Protein AF-A0A351FHU2-F1 (afdb_monomer_lite)

Foldseek 3Di:
DDCPDPVNVVVCVVDQWDFDADPVQVVVPNPVRTDPVRTDGNCPPVPDDPVVSVD

pLDDT: mean 88.63, std 5.8, range [63.97, 94.25]

Radius of gyration: 13.71 Å; chains: 1; bounding box: 33×14×34 Å

Structure (mmCIF, N/CA/C/O backbone):
data_AF-A0A351FHU2-F1
#
_entry.id   AF-A0A351FHU2-F1
#
loop_
_atom_site.group_PDB
_atom_site.id
_atom_site.type_symbol
_atom_site.label_atom_id
_atom_site.label_alt_id
_atom_site.label_comp_id
_atom_site.label_asym_id
_atom_site.label_entity_id
_atom_site.label_seq_id
_atom_site.pdbx_PDB_ins_code
_atom_site.Cartn_x
_atom_site.Cartn_y
_atom_site.Cartn_z
_atom_site.occupancy
_atom_site.B_iso_or_equiv
_atom_site.auth_seq_id
_atom_site.auth_comp_id
_atom_site.auth_asym_id
_atom_site.auth_atom_id
_atom_site.pdbx_PDB_model_num
ATOM 1 N N . GLY A 1 1 ? 6.363 1.959 -13.695 1.00 63.97 1 GLY A N 1
ATOM 2 C CA . GLY A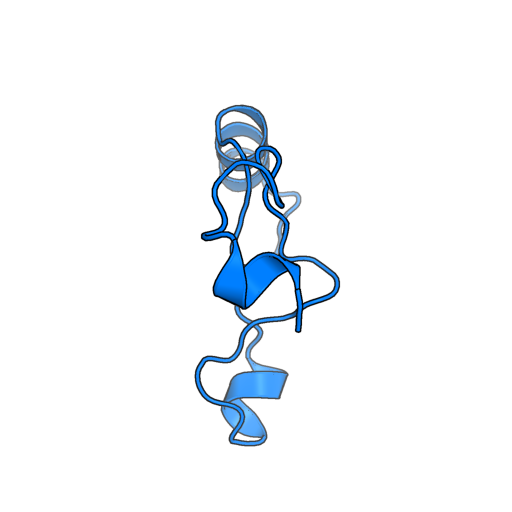 1 1 ? 7.500 2.903 -13.627 1.00 63.97 1 GLY A CA 1
ATOM 3 C C . GLY A 1 1 ? 8.581 2.299 -12.761 1.00 63.97 1 GLY A C 1
ATOM 4 O O . 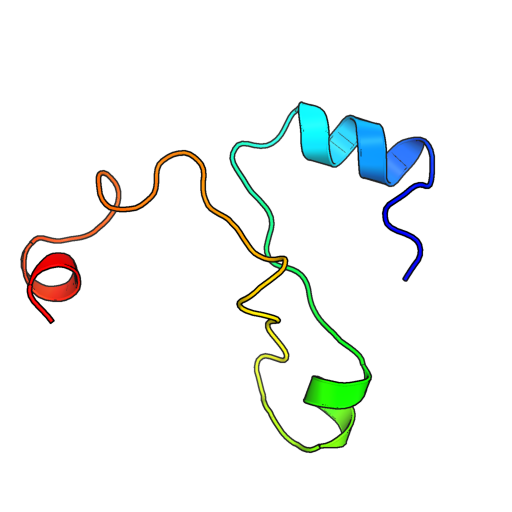GLY A 1 1 ? 8.230 1.592 -11.823 1.00 63.97 1 GLY A O 1
ATOM 5 N N . ASP A 1 2 ? 9.854 2.524 -13.083 1.00 74.31 2 ASP A N 1
ATOM 6 C CA . ASP A 1 2 ? 10.971 1.913 -12.351 1.00 74.31 2 ASP A CA 1
ATOM 7 C C . ASP A 1 2 ? 11.126 2.533 -10.951 1.00 74.31 2 ASP A C 1
ATOM 9 O O . ASP A 1 2 ? 11.588 3.663 -10.789 1.00 74.31 2 ASP A O 1
ATOM 13 N N . VAL A 1 3 ? 10.689 1.786 -9.937 1.00 69.00 3 VAL A N 1
ATOM 14 C CA . VAL A 1 3 ? 10.790 2.146 -8.514 1.00 69.00 3 VAL A CA 1
ATOM 15 C C . VAL A 1 3 ? 12.204 1.974 -7.957 1.00 69.00 3 VAL A C 1
ATOM 17 O O . VAL A 1 3 ? 12.475 2.445 -6.857 1.00 69.00 3 VAL A O 1
ATOM 20 N N . SER A 1 4 ? 13.110 1.342 -8.705 1.00 76.81 4 SER A N 1
ATOM 21 C CA . SER A 1 4 ? 14.491 1.073 -8.296 1.00 76.81 4 SER A CA 1
ATOM 22 C C . SER A 1 4 ? 15.481 2.138 -8.768 1.00 76.81 4 SER A C 1
ATOM 24 O O . SER A 1 4 ? 16.675 2.047 -8.483 1.00 76.81 4 SER A O 1
ATOM 26 N N . ALA A 1 5 ? 15.015 3.185 -9.454 1.00 84.06 5 ALA A N 1
ATOM 27 C CA . ALA A 1 5 ? 15.865 4.318 -9.788 1.00 84.06 5 ALA A CA 1
ATOM 28 C C . ALA A 1 5 ? 16.334 5.056 -8.515 1.00 84.06 5 ALA A C 1
ATOM 30 O O . ALA A 1 5 ? 15.644 5.086 -7.491 1.00 84.06 5 ALA A O 1
ATOM 31 N N . TYR A 1 6 ? 17.511 5.688 -8.588 1.00 82.12 6 TYR A N 1
ATOM 32 C CA . TYR A 1 6 ? 18.163 6.347 -7.446 1.00 82.12 6 TYR A CA 1
ATOM 33 C C . TYR A 1 6 ? 17.264 7.385 -6.757 1.00 82.12 6 TYR A C 1
ATOM 35 O O . TYR A 1 6 ? 17.141 7.393 -5.534 1.00 82.12 6 TYR A O 1
ATOM 43 N N . ILE A 1 7 ? 16.590 8.235 -7.539 1.00 83.88 7 ILE A N 1
ATOM 44 C CA . ILE A 1 7 ? 15.720 9.286 -6.997 1.00 83.88 7 ILE A CA 1
ATOM 45 C C . ILE A 1 7 ? 14.471 8.694 -6.315 1.00 83.88 7 ILE A C 1
ATOM 47 O O . ILE A 1 7 ? 14.275 8.992 -5.137 1.00 83.88 7 ILE A O 1
ATOM 51 N N . PRO A 1 8 ? 13.664 7.824 -6.962 1.00 83.56 8 PRO A N 1
ATOM 52 C CA . PRO A 1 8 ? 12.561 7.131 -6.292 1.00 83.56 8 PRO A CA 1
ATOM 53 C C . PRO A 1 8 ? 12.976 6.392 -5.022 1.00 83.56 8 PRO A C 1
ATOM 55 O O . PRO A 1 8 ? 12.306 6.523 -4.005 1.00 83.56 8 PRO A O 1
ATOM 58 N N . THR A 1 9 ? 14.108 5.686 -5.046 1.00 87.62 9 THR A N 1
ATOM 59 C CA . THR A 1 9 ? 14.593 4.918 -3.890 1.00 87.62 9 THR A CA 1
ATOM 60 C C . THR A 1 9 ? 14.876 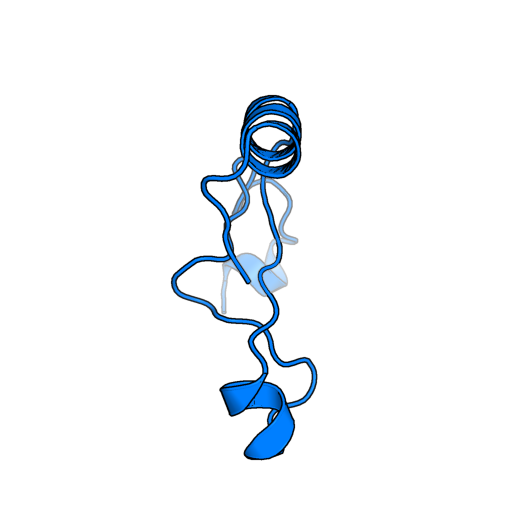5.823 -2.689 1.00 87.62 9 THR A C 1
ATOM 62 O O . THR A 1 9 ? 14.465 5.517 -1.570 1.00 87.62 9 THR A O 1
ATOM 65 N N . ASN A 1 10 ? 15.522 6.971 -2.916 1.00 88.88 10 ASN A N 1
ATOM 66 C CA . ASN A 1 10 ? 15.820 7.934 -1.854 1.00 88.88 10 ASN A CA 1
ATOM 67 C C . ASN A 1 10 ? 14.566 8.630 -1.322 1.00 88.88 10 ASN A C 1
ATOM 69 O O . ASN A 1 10 ? 14.473 8.917 -0.135 1.00 88.88 10 ASN A O 1
ATOM 73 N N . VAL A 1 11 ? 13.592 8.920 -2.184 1.00 88.88 11 VAL A N 1
ATOM 74 C CA . VAL A 1 11 ? 12.334 9.522 -1.725 1.00 88.88 11 VAL A CA 1
ATOM 75 C C . VAL A 1 11 ? 11.543 8.510 -0.896 1.00 88.88 11 VAL A C 1
ATOM 77 O O . VAL A 1 11 ? 11.081 8.853 0.190 1.00 88.88 11 VAL A O 1
ATOM 80 N N . ILE A 1 12 ? 11.461 7.254 -1.348 1.00 88.88 12 ILE A N 1
ATOM 81 C CA . ILE A 1 12 ? 10.784 6.170 -0.622 1.00 88.88 12 ILE A CA 1
ATOM 82 C C . ILE A 1 12 ? 11.405 5.971 0.767 1.00 88.88 12 ILE A C 1
ATOM 84 O O . ILE A 1 12 ? 10.670 5.803 1.740 1.00 88.88 12 ILE A O 1
ATOM 88 N N . SER A 1 13 ? 12.736 6.038 0.888 1.00 87.69 13 SER A N 1
ATOM 89 C CA . SER A 1 13 ? 13.418 5.861 2.177 1.00 87.69 13 SER A CA 1
ATOM 90 C C . SER A 1 13 ? 13.181 7.005 3.171 1.00 87.69 13 SER A C 1
ATOM 92 O O . SER A 1 13 ? 13.238 6.772 4.377 1.00 87.69 13 SER A O 1
ATOM 94 N N . ILE A 1 14 ? 12.880 8.216 2.694 1.00 92.81 14 ILE A N 1
ATOM 95 C CA . ILE A 1 14 ? 12.569 9.380 3.539 1.00 92.81 14 ILE A CA 1
ATOM 96 C C . ILE A 1 14 ? 11.098 9.370 3.979 1.00 92.81 14 ILE A C 1
ATOM 98 O O . ILE A 1 14 ? 10.782 9.749 5.104 1.00 92.81 14 ILE A O 1
ATOM 102 N N . THR A 1 15 ? 10.184 8.951 3.104 1.00 92.44 15 THR A N 1
ATOM 103 C CA . THR A 1 15 ? 8.738 8.991 3.373 1.00 92.44 15 THR A CA 1
ATOM 104 C C . THR A 1 15 ? 8.258 7.881 4.312 1.00 92.44 15 THR A C 1
ATOM 106 O O . THR A 1 15 ? 8.845 6.801 4.373 1.00 92.44 15 THR A O 1
ATOM 109 N N . ASP A 1 16 ? 7.137 8.119 5.002 1.00 88.38 16 ASP A N 1
ATOM 110 C CA . ASP A 1 16 ? 6.423 7.146 5.851 1.00 88.38 16 ASP A CA 1
ATOM 111 C C . ASP A 1 16 ? 5.464 6.223 5.087 1.00 88.38 16 ASP A C 1
ATOM 113 O O . ASP A 1 16 ? 4.618 5.557 5.678 1.00 88.38 16 ASP A O 1
ATOM 117 N N . GLY A 1 17 ? 5.577 6.157 3.768 1.00 90.62 17 GLY A N 1
ATOM 118 C CA . GLY A 1 17 ? 4.726 5.328 2.933 1.00 90.62 17 GLY A CA 1
ATOM 119 C C . GLY A 1 17 ? 4.572 5.907 1.540 1.00 90.62 17 GLY A C 1
ATOM 120 O O . GLY A 1 17 ? 4.961 7.043 1.270 1.00 90.62 17 GLY A O 1
ATOM 121 N N . GLN A 1 18 ? 3.967 5.120 0.664 1.00 92.44 18 GLN A N 1
ATOM 122 C CA . GLN A 1 18 ? 3.753 5.480 -0.725 1.00 92.44 18 GLN A CA 1
ATOM 123 C C . GLN A 1 18 ? 2.382 5.019 -1.205 1.00 92.44 18 GLN A C 1
ATOM 125 O O . GLN A 1 18 ? 1.877 3.976 -0.792 1.00 92.44 18 GLN A O 1
ATOM 130 N N . ILE A 1 19 ? 1.817 5.784 -2.135 1.00 92.50 19 ILE A N 1
ATOM 131 C CA . ILE A 1 19 ? 0.666 5.384 -2.942 1.00 92.50 19 ILE A CA 1
ATOM 132 C C . ILE A 1 19 ? 1.194 5.141 -4.355 1.00 92.50 19 ILE A C 1
ATOM 134 O O . ILE A 1 19 ? 1.638 6.074 -5.024 1.00 92.50 19 ILE A O 1
ATOM 138 N N . TYR A 1 20 ? 1.188 3.884 -4.788 1.00 92.00 20 TYR A N 1
ATOM 139 C CA . TYR A 1 20 ? 1.675 3.468 -6.096 1.00 92.00 20 TYR A CA 1
ATOM 140 C C . TYR A 1 20 ? 0.526 3.404 -7.101 1.00 92.00 20 TYR A C 1
ATOM 142 O O . TYR A 1 20 ? -0.463 2.703 -6.884 1.00 92.00 20 TYR A O 1
ATOM 150 N N . LEU A 1 21 ? 0.661 4.143 -8.204 1.00 91.62 21 LEU A N 1
ATOM 151 C CA . LEU A 1 21 ? -0.332 4.195 -9.273 1.00 91.62 21 LEU A CA 1
ATOM 152 C C . LEU A 1 21 ? 0.133 3.358 -10.467 1.00 91.62 21 LEU A C 1
ATOM 154 O O . LEU A 1 21 ? 1.217 3.598 -11.003 1.00 91.62 21 LEU A O 1
ATOM 158 N N . GLN A 1 22 ? -0.690 2.401 -10.896 1.00 89.38 22 GLN A N 1
ATOM 159 C CA . GLN A 1 22 ? -0.397 1.554 -12.054 1.00 89.38 22 GLN A CA 1
ATOM 160 C C . GLN A 1 22 ? -1.178 1.982 -13.296 1.00 89.38 22 GLN A C 1
ATOM 162 O O . GLN A 1 22 ? -2.379 2.251 -13.253 1.00 89.38 22 GLN A O 1
ATOM 167 N N . ASP A 1 23 ? -0.488 1.974 -14.432 1.00 89.81 23 ASP A N 1
ATOM 168 C CA . ASP A 1 23 ? -1.064 2.310 -15.734 1.00 89.81 23 ASP A CA 1
ATOM 169 C C . ASP A 1 23 ? -2.092 1.259 -16.195 1.00 89.81 23 ASP A C 1
ATOM 171 O O . ASP A 1 23 ? -3.146 1.612 -16.717 1.00 89.81 23 ASP A O 1
ATOM 175 N N . ASP A 1 24 ? -1.860 -0.027 -15.911 1.00 90.06 24 ASP A N 1
ATOM 176 C CA . ASP A 1 24 ? -2.792 -1.109 -16.264 1.00 90.06 24 ASP A CA 1
ATOM 177 C C . ASP A 1 24 ? -4.118 -1.018 -15.483 1.00 90.06 24 ASP A C 1
ATOM 179 O O . ASP A 1 24 ? -5.202 -1.199 -16.050 1.00 90.06 24 ASP A O 1
ATOM 183 N N . LEU A 1 25 ? -4.063 -0.647 -14.197 1.00 88.12 25 LEU A N 1
ATOM 184 C CA . LEU A 1 25 ? -5.254 -0.357 -13.385 1.00 88.12 25 LEU A CA 1
ATOM 185 C C . LEU A 1 25 ? -6.011 0.865 -13.925 1.00 88.12 25 LEU A C 1
ATOM 187 O O . LEU A 1 25 ? -7.235 0.844 -14.050 1.00 88.12 25 LEU A O 1
ATOM 191 N N . PHE A 1 26 ? -5.291 1.910 -14.334 1.00 91.56 26 PHE A N 1
ATOM 192 C CA . PHE A 1 26 ? -5.911 3.094 -14.923 1.00 91.56 26 PHE A CA 1
ATOM 193 C C . PHE A 1 26 ? -6.596 2.788 -16.265 1.00 91.56 26 PHE A C 1
ATOM 195 O O . PHE A 1 26 ? -7.719 3.243 -16.513 1.00 91.56 26 PHE A O 1
ATOM 202 N N . LYS A 1 27 ? -5.939 1.991 -17.118 1.00 90.62 27 LYS A N 1
ATOM 203 C CA . LYS A 1 27 ? -6.437 1.553 -18.432 1.00 90.62 27 LYS A CA 1
ATOM 204 C C . LYS A 1 27 ? -7.620 0.592 -18.333 1.00 90.62 27 LYS A C 1
ATOM 206 O O . LYS A 1 27 ? -8.497 0.639 -19.189 1.00 90.62 27 LYS A O 1
ATOM 211 N N . SER A 1 28 ? -7.682 -0.228 -17.284 1.00 91.38 28 SER A N 1
ATOM 212 C CA . SER A 1 28 ? -8.826 -1.105 -16.984 1.00 91.38 28 SER A CA 1
ATOM 213 C C . SER A 1 28 ? -10.009 -0.380 -16.326 1.00 91.38 28 SER A C 1
ATOM 215 O O . SER A 1 28 ? -11.040 -0.993 -16.062 1.00 91.38 28 SER A O 1
ATOM 217 N N . GLY A 1 29 ? -9.899 0.935 -16.102 1.00 91.62 29 GLY A N 1
ATOM 218 C CA . GLY A 1 29 ? -10.984 1.771 -15.586 1.00 91.62 29 GLY A CA 1
ATOM 219 C C . GLY A 1 29 ? -11.018 1.910 -14.063 1.00 91.62 29 GLY A C 1
ATOM 220 O O . GLY A 1 29 ? -11.873 2.635 -13.555 1.00 91.62 29 GLY A O 1
ATOM 221 N N . VAL A 1 30 ? -10.082 1.297 -13.329 1.00 89.12 30 VAL A N 1
ATOM 222 C CA . VAL A 1 30 ? -9.955 1.472 -11.875 1.00 89.12 30 VAL A CA 1
ATOM 223 C C . VAL A 1 30 ? -9.395 2.863 -11.588 1.00 89.12 30 VAL A C 1
ATOM 225 O O . VAL A 1 30 ? -8.266 3.198 -11.954 1.00 89.12 30 VAL A O 1
ATOM 228 N N . ARG A 1 31 ? -10.212 3.708 -10.951 1.00 91.12 31 ARG A N 1
ATOM 229 C CA . ARG A 1 31 ? -9.871 5.097 -10.629 1.00 91.12 31 ARG A CA 1
ATOM 230 C C . ARG A 1 31 ? -10.283 5.410 -9.184 1.00 91.12 31 ARG A C 1
ATOM 232 O O . ARG A 1 31 ? -11.474 5.338 -8.890 1.00 91.12 31 ARG A O 1
ATOM 239 N N . PRO A 1 32 ? -9.340 5.784 -8.299 1.00 88.75 32 PRO A N 1
ATOM 240 C CA . PRO A 1 32 ? -7.909 5.964 -8.555 1.00 88.75 32 PRO A CA 1
ATOM 241 C C . PRO A 1 32 ? -7.184 4.623 -8.771 1.00 88.75 32 PRO A C 1
ATOM 243 O O . PRO A 1 32 ? -7.532 3.618 -8.161 1.00 88.75 32 PRO A O 1
ATOM 246 N N . ALA A 1 33 ? -6.173 4.614 -9.642 1.00 93.69 33 ALA A N 1
ATOM 247 C CA . ALA A 1 33 ? -5.460 3.412 -10.087 1.00 93.69 33 ALA A CA 1
ATOM 248 C C . ALA A 1 33 ? -4.413 2.916 -9.069 1.00 93.69 33 ALA A C 1
ATOM 250 O O . ALA A 1 33 ? -3.254 2.696 -9.414 1.00 93.69 33 ALA A O 1
ATOM 251 N N . VAL A 1 34 ? -4.809 2.826 -7.799 1.00 91.25 34 VAL A N 1
ATOM 252 C CA . VAL A 1 34 ? -3.930 2.491 -6.674 1.00 91.25 34 VAL A CA 1
ATOM 253 C C . VAL A 1 34 ? -3.700 0.986 -6.619 1.00 91.25 34 VAL A C 1
ATOM 255 O O . VAL A 1 34 ? -4.648 0.213 -6.509 1.00 91.25 34 VAL A O 1
ATOM 258 N N . ASP A 1 35 ? -2.436 0.578 -6.633 1.00 91.31 35 ASP A N 1
ATOM 259 C CA . ASP A 1 35 ? -2.040 -0.802 -6.371 1.00 91.31 35 ASP A CA 1
ATOM 260 C C . ASP A 1 35 ? -1.920 -1.039 -4.862 1.00 91.31 35 ASP A C 1
ATOM 262 O O . ASP A 1 35 ? -1.016 -0.514 -4.207 1.00 91.31 35 ASP A O 1
ATOM 266 N N . VAL A 1 36 ? -2.828 -1.845 -4.313 1.00 89.25 36 VAL A N 1
ATOM 267 C CA . VAL A 1 36 ? -2.888 -2.181 -2.882 1.00 89.25 36 VAL A CA 1
ATOM 268 C C . VAL A 1 36 ? -1.725 -3.051 -2.394 1.00 89.25 36 VAL A C 1
ATOM 270 O O . VAL A 1 36 ? -1.484 -3.095 -1.193 1.00 89.25 36 VAL A O 1
ATOM 273 N N . GLY A 1 37 ? -1.007 -3.743 -3.283 1.00 88.88 37 GLY A N 1
ATOM 274 C CA . GLY A 1 37 ? 0.114 -4.608 -2.909 1.00 88.88 37 GLY A CA 1
ATOM 275 C C . GLY A 1 37 ? 1.420 -3.842 -2.690 1.00 88.88 37 GLY A C 1
ATOM 276 O O . GLY A 1 37 ? 2.209 -4.202 -1.820 1.00 88.88 37 GLY A O 1
ATOM 277 N N . VAL A 1 38 ? 1.646 -2.778 -3.467 1.00 88.75 38 VAL A N 1
ATOM 278 C CA . VAL A 1 38 ? 2.877 -1.962 -3.411 1.00 88.75 38 VAL A CA 1
ATOM 279 C C . VAL A 1 38 ? 2.686 -0.682 -2.589 1.00 88.75 38 VAL A C 1
ATOM 281 O O . VAL A 1 38 ? 3.653 -0.136 -2.047 1.00 88.75 38 VAL A O 1
ATOM 284 N N . SER A 1 39 ? 1.448 -0.191 -2.483 1.00 90.69 39 SER A N 1
ATOM 285 C CA . SER A 1 39 ? 1.122 0.986 -1.674 1.00 90.69 39 SER A CA 1
ATOM 286 C C . SER A 1 39 ? 1.082 0.633 -0.192 1.00 90.69 39 SER A C 1
ATOM 288 O O . SER A 1 39 ? 0.365 -0.277 0.213 1.00 90.69 39 SER A O 1
ATOM 290 N N . VAL A 1 40 ? 1.804 1.384 0.637 1.00 93.69 40 VAL A N 1
ATOM 291 C CA . VAL A 1 40 ? 1.879 1.140 2.084 1.00 93.69 40 VAL A CA 1
ATOM 292 C C . VAL A 1 40 ? 1.856 2.443 2.869 1.00 93.69 40 VAL A C 1
ATOM 294 O O . VAL A 1 40 ? 2.267 3.493 2.380 1.00 93.69 40 VAL A O 1
ATOM 297 N N . SER A 1 41 ? 1.414 2.356 4.123 1.00 92.88 41 SER A N 1
ATOM 298 C CA . SER A 1 41 ? 1.573 3.404 5.131 1.00 92.88 41 SER A CA 1
ATOM 299 C C . SER A 1 41 ? 2.235 2.804 6.365 1.00 92.88 41 SER A C 1
ATOM 301 O O . SER A 1 41 ? 1.738 1.826 6.919 1.00 92.88 41 SER A O 1
ATOM 303 N N . ARG A 1 42 ? 3.343 3.400 6.806 1.00 92.19 42 ARG A N 1
ATOM 304 C CA . ARG A 1 42 ? 4.097 3.012 8.006 1.00 92.19 42 ARG A CA 1
ATOM 305 C C . ARG A 1 42 ? 3.318 3.290 9.290 1.00 92.19 42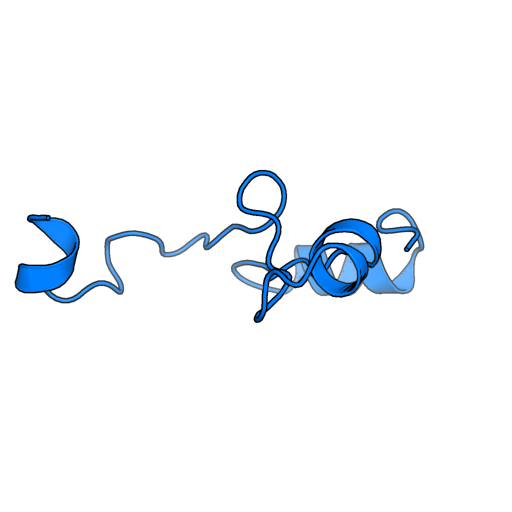 ARG A C 1
ATOM 307 O O . ARG A 1 42 ? 3.438 2.527 10.238 1.00 92.19 42 ARG A O 1
ATOM 314 N N . VAL A 1 43 ? 2.514 4.356 9.307 1.00 90.19 43 VAL A N 1
ATOM 315 C CA . VAL A 1 43 ? 1.659 4.727 10.451 1.00 90.19 43 VAL A CA 1
ATOM 316 C C . VAL A 1 43 ? 0.399 3.854 10.503 1.00 90.19 43 VAL A C 1
ATOM 318 O O . VAL A 1 43 ? -0.085 3.504 11.578 1.00 90.19 43 VAL A O 1
ATOM 321 N N . GLY A 1 44 ? -0.125 3.459 9.339 1.00 91.00 44 GLY A N 1
ATOM 322 C CA . GLY A 1 44 ? -1.172 2.447 9.228 1.00 91.00 44 GLY A CA 1
ATOM 323 C C . GLY A 1 44 ? -2.433 2.764 10.040 1.00 91.00 44 GLY A C 1
ATOM 324 O O . GLY A 1 44 ? -2.979 3.867 9.984 1.00 91.00 44 GLY A O 1
ATOM 325 N N . GLY A 1 45 ? -2.913 1.769 10.790 1.00 88.00 45 GLY A N 1
ATOM 326 C CA . GLY A 1 45 ? -4.169 1.836 11.542 1.00 88.00 45 GLY A CA 1
ATOM 327 C C . GLY A 1 45 ? -4.174 2.801 12.730 1.00 88.00 45 GLY A C 1
ATOM 328 O O . GLY A 1 45 ? -5.240 3.041 13.293 1.00 88.00 45 GLY A O 1
ATOM 329 N N . ASP A 1 46 ? -3.027 3.357 13.122 1.00 91.62 46 ASP A N 1
ATOM 330 C CA . ASP A 1 46 ? -2.960 4.357 14.196 1.00 91.62 46 ASP A CA 1
ATOM 331 C C . ASP A 1 46 ? -3.406 5.743 13.711 1.00 91.62 46 ASP A C 1
ATOM 333 O O . ASP A 1 46 ? -3.924 6.537 14.493 1.00 91.62 46 ASP A O 1
ATOM 337 N N . ALA A 1 47 ? -3.294 6.004 12.404 1.00 91.56 47 ALA A N 1
ATOM 338 C CA . ALA A 1 47 ? -3.826 7.207 11.763 1.00 91.56 47 ALA A CA 1
ATOM 339 C C . ALA A 1 47 ? -5.309 7.079 11.359 1.00 91.56 47 ALA A C 1
ATOM 341 O O . ALA A 1 47 ? -5.892 8.030 10.836 1.00 91.56 47 ALA A O 1
ATOM 342 N N . GLN A 1 48 ? -5.935 5.916 11.565 1.00 92.50 48 GLN A N 1
ATOM 343 C CA . GLN A 1 48 ? -7.329 5.683 11.187 1.00 92.50 48 GLN A CA 1
ATOM 344 C C . GLN A 1 48 ? -8.296 6.086 12.305 1.00 92.50 48 GLN A C 1
ATOM 346 O O . GLN A 1 48 ? -8.055 5.869 13.493 1.00 92.50 48 GLN A O 1
ATOM 351 N N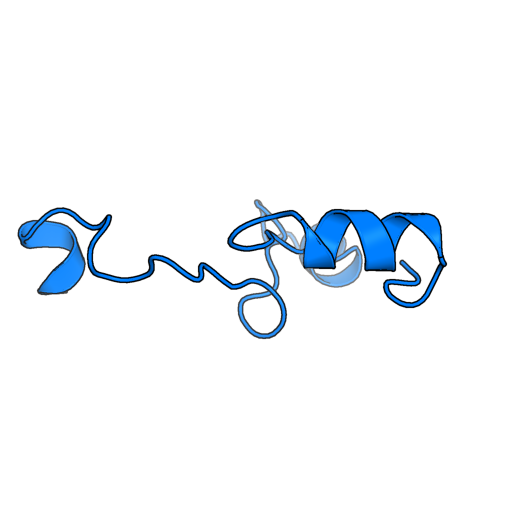 . THR A 1 49 ? -9.453 6.628 11.924 1.00 94.25 49 THR A N 1
ATOM 352 C CA . THR A 1 49 ? -10.555 6.835 12.870 1.00 94.25 49 THR A CA 1
ATOM 353 C C . THR A 1 49 ? -11.099 5.485 13.345 1.00 94.25 49 THR A C 1
ATOM 355 O O . THR A 1 49 ? -11.081 4.497 12.607 1.00 94.25 49 THR A O 1
ATOM 358 N N . LYS A 1 50 ? -11.627 5.430 14.577 1.00 91.88 50 LYS A N 1
ATOM 359 C CA . LYS A 1 50 ? -12.138 4.180 15.176 1.00 91.88 50 LYS A CA 1
ATOM 360 C C . LYS A 1 50 ? -13.177 3.477 14.300 1.00 91.88 50 LYS A C 1
ATOM 362 O O . LYS A 1 50 ? -13.150 2.258 14.216 1.00 91.88 50 LYS A O 1
ATOM 367 N N . ALA A 1 51 ? -14.044 4.249 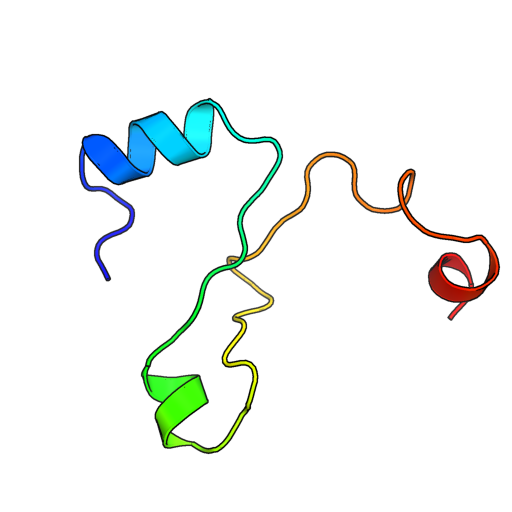13.641 1.00 94.12 51 ALA A N 1
ATOM 368 C CA . ALA A 1 51 ? -15.048 3.714 12.729 1.00 94.12 51 ALA A CA 1
ATOM 369 C C . ALA A 1 51 ? -14.400 2.988 11.542 1.00 94.12 51 ALA A C 1
ATOM 371 O O . ALA A 1 51 ? -14.747 1.844 11.286 1.00 94.12 51 ALA A O 1
ATOM 372 N N . MET A 1 52 ? -13.414 3.601 10.875 1.00 94.06 52 MET A N 1
ATOM 373 C CA . MET A 1 52 ? -12.734 2.990 9.726 1.00 94.06 52 MET A CA 1
ATOM 374 C C . MET A 1 52 ? -11.909 1.759 10.120 1.00 94.06 52 MET A C 1
ATOM 376 O O . MET A 1 52 ? -11.877 0.787 9.380 1.00 94.06 52 MET A O 1
ATOM 380 N N . LYS A 1 53 ? -11.277 1.781 11.300 1.00 88.38 53 LYS A N 1
ATOM 381 C CA . LYS A 1 53 ? -10.498 0.645 11.819 1.00 88.38 53 LYS A CA 1
ATOM 382 C C . LYS A 1 53 ? -11.368 -0.570 12.179 1.00 88.38 53 LYS A C 1
ATOM 384 O O . LYS A 1 53 ? -10.843 -1.671 12.294 1.00 88.38 53 LYS A O 1
ATOM 389 N N . SER A 1 54 ? -12.664 -0.363 12.422 1.00 86.31 54 SER A N 1
ATOM 390 C CA . SER A 1 54 ? -13.605 -1.419 12.819 1.00 86.31 54 SER A CA 1
ATOM 391 C C . SER A 1 54 ? -14.365 -2.081 11.664 1.00 86.31 54 SER A C 1
ATOM 393 O O . SER A 1 54 ? -15.106 -3.025 11.930 1.00 86.31 54 SER A O 1
ATOM 395 N N . VAL A 1 55 ? -14.225 -1.567 10.435 1.00 83.94 55 VAL A N 1
ATOM 396 C CA . VAL A 1 55 ? -14.815 -2.152 9.213 1.00 83.94 55 VAL A CA 1
ATOM 397 C C . VAL A 1 55 ? -13.981 -3.341 8.759 1.00 83.94 55 VAL A C 1
ATOM 399 O O . VAL A 1 55 ? -14.597 -4.370 8.411 1.00 83.94 55 VAL A O 1
#

Secondary structure (DSSP, 8-state):
--TTSHHHHHHHHHSSEE-PBPHHHHHTT-SS-B-TTT-EESSGGGSS-HHHHT-

Sequence (55 aa):
GDVSAYIPTNVISITDGQIYLQDDLFKSGVRPAVDVGVSVSRVGGDAQTKAMKSV